Protein AF-A0A9P9M3U8-F1 (afdb_monomer_lite)

Radius of gyration: 20.46 Å; chains: 1; bounding box: 43×46×66 Å

Sequence (153 aa):
MRETIITPALEAVEYESFNYNNSFGSSSIYRGPPTPAAEAAWTKLTRQHGFEYPEDQIHNLNRSKADHIKHVRPEIGTGYVALLKVFHQLHCLNMVRQYTWFLEPAGDYEKPPFNSEDLVGNRMHIDPRIETLHISHRGQEPGSSAATERSSS

Structure (mmCIF, N/CA/C/O backbone):
data_AF-A0A9P9M3U8-F1
#
_entry.id   AF-A0A9P9M3U8-F1
#
loop_
_atom_site.group_PDB
_atom_site.id
_atom_site.type_symbol
_atom_site.label_atom_id
_atom_site.label_alt_id
_atom_site.label_comp_id
_atom_site.label_asym_id
_atom_site.label_entity_id
_atom_site.label_seq_id
_atom_site.pdbx_PDB_ins_code
_atom_site.Cartn_x
_atom_site.Cartn_y
_atom_site.Cartn_z
_atom_site.occupancy
_atom_site.B_iso_or_equiv
_atom_site.auth_seq_id
_atom_site.auth_comp_id
_atom_site.auth_asym_id
_atom_site.auth_atom_id
_atom_site.pdbx_PDB_model_num
ATOM 1 N N . MET A 1 1 ? 10.344 -3.622 28.210 1.00 33.78 1 MET A N 1
ATOM 2 C CA . MET A 1 1 ? 9.156 -4.496 28.108 1.00 33.78 1 MET A CA 1
ATOM 3 C C . MET A 1 1 ? 8.516 -4.171 26.769 1.00 33.78 1 MET A C 1
ATOM 5 O O . MET A 1 1 ? 8.269 -2.997 26.540 1.00 33.78 1 MET A O 1
ATOM 9 N N . ARG A 1 2 ? 8.382 -5.127 25.838 1.00 39.25 2 ARG A N 1
ATOM 10 C CA . ARG A 1 2 ? 7.685 -4.866 24.566 1.00 39.25 2 ARG A CA 1
ATOM 11 C C . ARG A 1 2 ? 6.196 -4.755 24.877 1.00 39.25 2 ARG A C 1
ATOM 13 O O . ARG A 1 2 ? 5.594 -5.754 25.262 1.00 39.25 2 ARG A O 1
ATOM 20 N N . GLU A 1 3 ? 5.625 -3.564 24.749 1.00 43.88 3 GLU A N 1
ATOM 21 C CA . GLU A 1 3 ? 4.174 -3.410 24.772 1.00 43.88 3 GLU A CA 1
ATOM 22 C C . GLU A 1 3 ? 3.622 -4.065 23.508 1.00 43.88 3 GLU A C 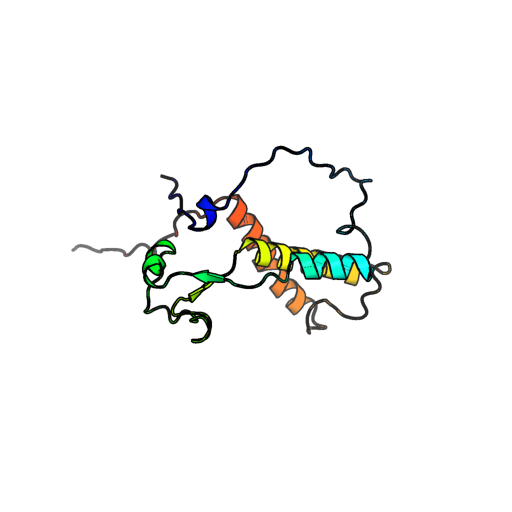1
ATOM 24 O O . GLU A 1 3 ? 3.839 -3.604 22.388 1.00 43.88 3 GLU A O 1
ATOM 29 N N . THR A 1 4 ? 2.973 -5.214 23.679 1.00 51.94 4 THR A N 1
ATOM 30 C CA . THR A 1 4 ? 2.246 -5.849 22.585 1.00 51.94 4 THR A CA 1
ATOM 31 C C . THR A 1 4 ? 0.895 -5.162 22.523 1.00 51.94 4 THR A C 1
ATOM 33 O O . THR A 1 4 ? 0.036 -5.416 23.362 1.00 51.94 4 THR A O 1
ATOM 36 N N . ILE A 1 5 ? 0.720 -4.259 21.560 1.00 57.94 5 ILE A N 1
ATOM 37 C CA . ILE A 1 5 ? -0.604 -3.724 21.244 1.00 57.94 5 ILE A CA 1
ATOM 38 C C . ILE A 1 5 ? -1.422 -4.905 20.721 1.00 57.94 5 ILE A C 1
ATOM 40 O O . ILE A 1 5 ? -1.171 -5.405 19.622 1.00 57.94 5 ILE A O 1
ATOM 44 N N . ILE A 1 6 ? -2.358 -5.392 21.536 1.00 66.25 6 ILE A N 1
ATOM 45 C CA . ILE A 1 6 ? -3.300 -6.428 21.121 1.00 66.25 6 ILE A CA 1
ATOM 46 C C . ILE A 1 6 ? -4.193 -5.803 20.055 1.00 66.25 6 ILE A C 1
ATOM 48 O O . ILE A 1 6 ? -5.000 -4.919 20.335 1.00 66.25 6 ILE A O 1
ATOM 52 N N . THR A 1 7 ? -4.005 -6.235 18.811 1.00 75.56 7 THR A N 1
ATOM 53 C CA . THR A 1 7 ? -4.890 -5.843 17.721 1.00 75.56 7 THR A CA 1
ATOM 54 C C . THR A 1 7 ? -6.169 -6.676 17.798 1.00 75.56 7 THR A C 1
ATOM 56 O O . THR A 1 7 ? -6.079 -7.903 17.849 1.00 75.56 7 THR A O 1
ATOM 59 N N . PRO A 1 8 ? -7.357 -6.054 17.749 1.00 76.19 8 PRO A N 1
ATOM 60 C CA . PRO A 1 8 ? -8.630 -6.770 17.656 1.00 76.19 8 PRO A CA 1
ATOM 61 C C . PRO A 1 8 ? -8.688 -7.726 16.460 1.00 76.19 8 PRO A C 1
ATOM 63 O O . PRO A 1 8 ? -9.342 -8.754 16.518 1.00 76.19 8 PRO A O 1
ATOM 66 N N . ALA A 1 9 ? -7.933 -7.443 15.392 1.00 82.69 9 ALA A N 1
ATOM 67 C CA . ALA A 1 9 ? -7.858 -8.316 14.224 1.00 82.69 9 ALA A CA 1
ATOM 68 C C . ALA A 1 9 ? -7.111 -9.641 14.477 1.00 82.69 9 ALA A C 1
ATOM 70 O O . ALA A 1 9 ? -7.094 -10.488 13.590 1.00 82.69 9 ALA A O 1
ATOM 71 N N . LEU A 1 10 ? -6.469 -9.825 15.641 1.00 85.31 10 LEU A N 1
ATOM 72 C CA . LEU A 1 10 ? -5.656 -11.009 15.935 1.00 85.31 10 LEU A CA 1
ATOM 73 C C . LEU A 1 10 ? -6.486 -12.300 15.941 1.00 85.31 10 LEU A C 1
ATOM 75 O O . LEU A 1 10 ? -5.975 -13.340 15.543 1.00 85.31 10 LEU A O 1
ATOM 79 N N . GLU A 1 11 ? -7.758 -12.231 16.339 1.00 85.25 11 GLU A N 1
ATOM 80 C CA . GLU A 1 11 ? -8.668 -13.387 16.348 1.00 85.25 11 GLU A CA 1
ATOM 81 C C . GLU A 1 11 ? -8.979 -13.931 14.945 1.00 85.25 11 GLU A C 1
ATOM 83 O O . GLU A 1 11 ? -9.329 -15.098 14.803 1.00 85.25 11 GLU A O 1
ATOM 88 N N . ALA A 1 12 ? -8.815 -13.100 13.912 1.00 86.38 12 ALA A N 1
ATOM 89 C CA . ALA A 1 12 ? -9.042 -13.457 12.515 1.00 86.38 12 ALA A CA 1
ATOM 90 C C . ALA A 1 12 ? -7.748 -13.861 11.780 1.00 86.38 12 ALA A C 1
ATOM 92 O O . ALA A 1 12 ? -7.763 -14.034 10.561 1.00 86.38 12 ALA A O 1
ATOM 93 N N . VAL A 1 13 ? -6.612 -13.955 12.483 1.00 88.31 13 VAL A N 1
ATOM 94 C CA . VAL A 1 13 ? -5.325 -14.319 11.876 1.00 88.31 13 VAL A CA 1
ATOM 95 C C . VAL A 1 13 ? -5.188 -15.834 11.798 1.00 88.31 13 VAL A C 1
ATOM 97 O O . VAL A 1 13 ? -5.142 -16.524 12.813 1.00 88.31 13 VAL A O 1
ATOM 100 N N . GLU A 1 14 ? -5.009 -16.330 10.579 1.00 91.75 14 GLU A N 1
ATOM 101 C CA . GLU A 1 14 ? -4.597 -17.703 10.305 1.00 91.75 14 GLU A CA 1
ATOM 102 C C . GLU A 1 14 ? -3.142 -17.719 9.824 1.00 91.75 14 GLU A C 1
ATOM 104 O O . GLU A 1 14 ? -2.714 -16.873 9.033 1.00 91.75 14 GLU A O 1
ATOM 109 N N . TYR A 1 15 ? -2.358 -18.672 10.329 1.00 90.94 15 TYR A N 1
ATOM 110 C CA . TYR A 1 15 ? -0.946 -18.809 9.982 1.00 90.94 15 TYR A CA 1
ATOM 111 C C . TYR A 1 15 ? -0.762 -19.916 8.950 1.00 90.94 15 TYR A C 1
ATOM 113 O O . TYR A 1 15 ? -1.029 -21.083 9.227 1.00 90.94 15 TYR A O 1
ATOM 121 N N . GLU A 1 16 ? -0.216 -19.558 7.792 1.00 90.50 16 GLU A N 1
ATOM 122 C CA . GLU A 1 16 ? 0.165 -20.515 6.758 1.00 90.50 16 GLU A CA 1
ATOM 123 C C . GLU A 1 16 ? 1.686 -20.571 6.590 1.00 90.50 16 GLU A C 1
ATOM 125 O O . GLU A 1 16 ? 2.382 -19.553 6.609 1.00 90.50 16 GLU A O 1
ATOM 130 N N . SER A 1 17 ? 2.212 -21.782 6.396 1.00 90.50 17 SER A N 1
ATOM 131 C CA . SER A 1 17 ? 3.613 -21.994 6.026 1.00 90.50 17 SER A CA 1
ATOM 132 C C . SER A 1 17 ? 3.723 -22.112 4.512 1.00 90.50 17 SER A C 1
ATOM 134 O O . SER A 1 17 ? 3.117 -22.998 3.914 1.00 90.50 17 SER A O 1
ATOM 136 N N . PHE A 1 18 ? 4.526 -21.256 3.887 1.00 86.62 18 PHE A N 1
ATOM 137 C CA . PHE A 1 18 ? 4.767 -21.308 2.449 1.00 86.62 18 PHE A CA 1
ATOM 138 C C . PHE A 1 18 ? 6.216 -20.948 2.116 1.00 86.62 18 PHE A C 1
ATOM 140 O O . PHE A 1 18 ? 6.910 -20.275 2.879 1.00 86.62 18 PHE A O 1
ATOM 147 N N . ASN A 1 19 ? 6.672 -21.391 0.945 1.00 84.88 19 ASN A N 1
ATOM 148 C CA . ASN A 1 19 ? 7.986 -21.033 0.426 1.00 84.88 19 ASN A CA 1
ATOM 149 C C . ASN A 1 19 ? 7.891 -19.759 -0.415 1.00 84.88 19 ASN A C 1
ATOM 151 O O . ASN A 1 19 ? 7.108 -19.678 -1.364 1.00 84.88 19 ASN A O 1
ATOM 155 N N . TYR A 1 20 ? 8.734 -18.776 -0.112 1.00 79.56 20 TYR A N 1
ATOM 156 C CA . TYR A 1 20 ? 8.812 -17.539 -0.882 1.00 79.56 20 TYR A CA 1
ATOM 157 C C . TYR A 1 20 ? 9.454 -17.790 -2.251 1.00 79.56 20 TYR A C 1
ATOM 159 O O . TYR A 1 20 ? 10.677 -17.849 -2.379 1.00 79.56 20 TYR A O 1
ATOM 167 N N . ASN A 1 21 ? 8.645 -17.885 -3.308 1.00 79.44 21 ASN A N 1
ATOM 168 C CA . ASN A 1 21 ? 9.155 -17.938 -4.680 1.00 79.44 21 ASN A CA 1
ATOM 169 C C . ASN A 1 21 ? 9.441 -16.527 -5.228 1.00 79.44 21 ASN A C 1
ATOM 171 O O . ASN A 1 21 ? 8.728 -16.001 -6.085 1.00 79.44 21 ASN A O 1
ATOM 175 N N . ASN A 1 22 ? 10.499 -15.901 -4.712 1.00 82.81 22 ASN A N 1
ATOM 176 C CA . ASN A 1 22 ? 10.877 -14.522 -5.032 1.00 82.81 22 ASN A CA 1
ATOM 177 C C . ASN A 1 22 ? 12.214 -14.425 -5.791 1.00 82.81 22 ASN A C 1
ATOM 179 O O . ASN A 1 22 ? 12.873 -13.389 -5.729 1.00 82.81 22 ASN A O 1
ATOM 183 N N . SER A 1 23 ? 12.629 -15.488 -6.491 1.00 85.81 23 SER A N 1
ATOM 184 C CA . SER A 1 23 ? 13.867 -15.487 -7.287 1.00 85.81 23 SER A CA 1
ATOM 185 C C . SER A 1 23 ? 13.877 -14.356 -8.328 1.00 85.81 23 SER A C 1
ATOM 187 O O . SER A 1 23 ? 12.821 -13.869 -8.742 1.00 85.81 23 SER A O 1
ATOM 189 N N . PHE A 1 24 ? 15.067 -13.923 -8.763 1.00 80.94 24 PHE A N 1
ATOM 190 C CA . PHE A 1 24 ? 15.209 -12.824 -9.731 1.00 80.94 24 PHE A CA 1
ATOM 191 C C . PHE A 1 24 ? 14.406 -13.055 -11.021 1.00 80.94 24 PHE A C 1
ATOM 193 O O . PHE A 1 24 ? 13.827 -12.116 -11.552 1.00 80.94 24 PHE A O 1
ATOM 200 N N . GLY A 1 25 ? 14.330 -14.305 -11.489 1.00 80.94 25 GLY A N 1
ATOM 201 C CA . GLY A 1 25 ? 13.591 -14.681 -12.695 1.00 80.94 25 GLY A CA 1
ATOM 202 C C . GLY A 1 25 ? 12.128 -15.072 -12.472 1.00 80.94 25 GLY A C 1
ATOM 203 O O . GLY A 1 25 ? 11.459 -15.415 -13.444 1.00 80.94 25 GLY A O 1
ATOM 204 N N . SER A 1 26 ? 11.607 -15.075 -11.236 1.00 84.88 26 SER A N 1
ATOM 205 C CA . SER A 1 26 ? 10.220 -15.504 -11.020 1.00 84.88 26 SER A CA 1
ATOM 206 C C . SER A 1 26 ? 9.217 -14.487 -11.574 1.00 84.88 26 SER A C 1
ATOM 208 O O . SER A 1 26 ? 9.298 -13.280 -11.328 1.00 84.88 26 SER A O 1
ATOM 210 N N . SER A 1 27 ? 8.239 -14.980 -12.330 1.00 84.81 27 SER A N 1
ATOM 211 C CA . SER A 1 27 ? 7.124 -14.178 -12.828 1.00 84.81 27 SER A CA 1
ATOM 212 C C . SER A 1 27 ? 6.022 -14.067 -11.778 1.00 84.81 27 SER A C 1
ATOM 214 O O . SER A 1 27 ? 5.741 -15.016 -11.048 1.00 84.81 27 SER A O 1
ATOM 216 N N . SER A 1 28 ? 5.347 -12.924 -11.739 1.00 91.19 28 SER A N 1
ATOM 217 C CA . SER A 1 28 ? 4.145 -12.707 -10.936 1.00 91.19 28 SER A CA 1
ATOM 218 C C . SER A 1 28 ? 3.293 -11.642 -11.609 1.00 91.19 28 SER A C 1
ATOM 220 O O . SER A 1 28 ? 3.842 -10.728 -12.218 1.00 91.19 28 SER A O 1
ATOM 222 N N . ILE A 1 29 ? 1.970 -11.711 -11.439 1.00 94.19 29 ILE A N 1
ATOM 223 C CA . ILE A 1 29 ? 1.057 -10.651 -11.892 1.00 94.19 29 ILE A CA 1
ATOM 224 C C . ILE A 1 29 ? 1.368 -9.292 -11.240 1.00 94.19 29 ILE A C 1
ATOM 226 O O . ILE A 1 29 ? 0.991 -8.249 -11.758 1.00 94.19 29 ILE A O 1
ATOM 230 N N . TYR A 1 30 ? 2.088 -9.299 -10.113 1.00 92.94 30 TYR A N 1
ATOM 231 C CA . TYR A 1 30 ? 2.485 -8.097 -9.384 1.00 92.94 30 TYR A CA 1
ATOM 232 C C . TYR A 1 30 ? 3.875 -7.559 -9.776 1.00 92.94 30 TYR A C 1
ATOM 234 O O . TYR A 1 30 ? 4.324 -6.573 -9.188 1.00 92.94 30 TYR A O 1
ATOM 242 N N . ARG A 1 31 ? 4.567 -8.195 -10.735 1.00 89.94 31 ARG A N 1
ATOM 243 C CA . ARG A 1 31 ? 5.929 -7.854 -11.183 1.00 89.94 31 ARG A CA 1
ATOM 244 C C . ARG A 1 31 ? 5.951 -7.393 -12.641 1.00 89.94 31 ARG A C 1
ATOM 246 O O . ARG A 1 31 ? 5.074 -7.743 -13.421 1.00 89.94 31 ARG A O 1
ATOM 253 N N . GLY A 1 32 ? 7.034 -6.708 -13.004 1.00 88.00 32 GLY A N 1
ATOM 254 C CA . GLY A 1 32 ? 7.298 -6.281 -14.376 1.00 88.00 32 GLY A CA 1
ATOM 255 C C . GLY A 1 32 ? 6.624 -4.957 -14.742 1.00 88.00 32 GLY A C 1
ATOM 256 O O . GLY A 1 32 ? 6.062 -4.305 -13.852 1.00 88.00 32 GLY A O 1
ATOM 257 N N . PRO A 1 33 ? 6.731 -4.557 -16.025 1.00 89.19 33 PRO A N 1
ATOM 258 C CA . PRO A 1 33 ? 6.120 -3.342 -16.550 1.00 89.19 33 PRO A CA 1
ATOM 259 C C . PRO A 1 33 ? 4.612 -3.320 -16.295 1.00 89.19 33 PRO A C 1
ATOM 261 O O . PRO A 1 33 ? 3.988 -4.384 -16.168 1.00 89.19 33 PRO A O 1
ATOM 264 N N . PRO A 1 34 ? 4.001 -2.132 -16.222 1.00 90.25 34 PRO A N 1
ATOM 265 C CA . PRO A 1 34 ? 2.568 -2.046 -16.042 1.00 90.25 34 PRO A CA 1
ATOM 266 C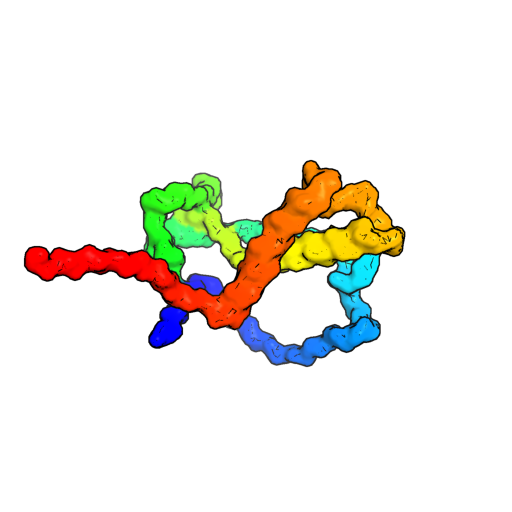 C . PRO A 1 34 ? 1.839 -2.667 -17.228 1.00 90.25 34 PRO A C 1
ATOM 268 O O . PRO A 1 34 ? 2.176 -2.484 -18.393 1.00 90.25 34 PRO A O 1
ATOM 271 N N . THR A 1 35 ? 0.798 -3.419 -16.905 1.00 91.31 35 THR A N 1
ATOM 272 C CA . THR A 1 35 ? -0.162 -3.954 -17.867 1.00 91.31 35 THR A CA 1
ATOM 273 C C . THR A 1 35 ? -1.555 -3.755 -17.283 1.00 91.31 35 THR A C 1
ATOM 275 O O . THR A 1 35 ? -1.687 -3.714 -16.054 1.00 91.31 35 THR A O 1
ATOM 278 N N . PRO A 1 36 ? -2.622 -3.699 -18.099 1.00 93.25 36 PRO A N 1
ATOM 279 C CA . PRO A 1 36 ? -3.983 -3.588 -17.575 1.00 93.25 36 PRO A CA 1
ATOM 280 C C . PRO A 1 36 ? -4.310 -4.663 -16.527 1.00 93.25 36 PRO A C 1
ATOM 282 O O . PRO A 1 36 ? -4.961 -4.384 -15.522 1.00 93.25 36 PRO A O 1
ATOM 285 N N . ALA A 1 37 ? -3.800 -5.884 -16.722 1.00 95.31 37 ALA A N 1
ATOM 286 C CA . ALA A 1 37 ? -3.982 -6.987 -15.785 1.00 95.31 37 ALA A CA 1
ATOM 287 C C . ALA A 1 37 ? -3.215 -6.776 -14.465 1.00 95.31 37 ALA A C 1
ATOM 289 O O . ALA A 1 37 ? -3.780 -6.998 -13.393 1.00 95.31 37 ALA A O 1
ATOM 290 N N . ALA A 1 38 ? -1.960 -6.317 -14.525 1.00 93.88 38 ALA A N 1
ATOM 291 C CA . ALA A 1 38 ? -1.168 -6.016 -13.333 1.00 93.88 38 ALA A CA 1
ATOM 292 C C . ALA A 1 38 ? -1.779 -4.859 -12.525 1.00 93.88 38 ALA A C 1
ATOM 294 O O . ALA A 1 38 ? -1.946 -4.975 -11.310 1.00 93.88 38 ALA A O 1
ATOM 295 N N . GLU A 1 39 ? -2.195 -3.775 -13.186 1.00 93.31 39 GLU A N 1
ATOM 296 C CA . GLU A 1 39 ? -2.823 -2.629 -12.518 1.00 93.31 39 GLU A CA 1
ATOM 297 C C . GLU A 1 39 ? -4.170 -3.002 -11.886 1.00 93.31 39 GLU A C 1
ATOM 299 O O . GLU A 1 39 ? -4.475 -2.569 -10.770 1.00 93.31 39 GLU A O 1
ATOM 304 N N . ALA A 1 40 ? -4.956 -3.862 -12.542 1.00 94.94 40 ALA A N 1
ATOM 305 C CA . ALA A 1 40 ? -6.188 -4.396 -11.971 1.00 94.94 40 ALA A CA 1
ATOM 306 C C . ALA A 1 40 ? -5.912 -5.268 -10.734 1.00 94.94 40 ALA A C 1
ATOM 308 O O . ALA A 1 40 ? -6.591 -5.116 -9.714 1.00 94.94 40 ALA A O 1
ATOM 309 N N . ALA A 1 41 ? -4.897 -6.138 -10.787 1.00 96.12 41 ALA A N 1
ATOM 310 C CA . ALA A 1 41 ? -4.505 -6.978 -9.657 1.00 96.12 41 ALA A CA 1
ATOM 311 C C . ALA A 1 41 ? -4.051 -6.135 -8.456 1.00 96.12 41 ALA A C 1
ATOM 313 O O . ALA A 1 41 ? -4.525 -6.338 -7.337 1.00 96.12 41 ALA A O 1
ATOM 314 N N . TRP A 1 42 ? -3.196 -5.137 -8.683 1.00 95.12 42 TRP A N 1
ATOM 315 C CA . TRP A 1 42 ? -2.763 -4.205 -7.644 1.00 95.12 42 TRP A CA 1
ATOM 316 C C . TRP A 1 42 ? -3.908 -3.351 -7.092 1.00 95.12 42 TRP A C 1
ATOM 318 O O . TRP A 1 42 ? -3.995 -3.139 -5.880 1.00 95.12 42 TRP A O 1
ATOM 328 N N . THR A 1 43 ? -4.824 -2.892 -7.946 1.00 92.94 43 THR A N 1
ATOM 329 C CA . THR A 1 43 ? -6.014 -2.145 -7.517 1.00 92.94 43 THR A CA 1
ATOM 330 C C . THR A 1 43 ? -6.889 -3.000 -6.609 1.00 92.94 43 THR A C 1
ATOM 332 O O . THR A 1 43 ? -7.262 -2.554 -5.527 1.00 92.94 43 THR A O 1
ATOM 335 N N . LYS A 1 44 ? -7.163 -4.248 -7.007 1.00 94.12 44 LYS A N 1
ATOM 336 C CA . LYS A 1 44 ? -7.929 -5.203 -6.201 1.00 94.12 44 LYS A CA 1
ATOM 337 C C . LYS A 1 44 ? -7.253 -5.497 -4.864 1.00 94.12 44 LYS A C 1
ATOM 339 O O . LYS A 1 44 ? -7.942 -5.606 -3.859 1.00 94.12 44 LYS A O 1
ATOM 344 N N . LEU A 1 45 ? -5.926 -5.619 -4.841 1.00 93.06 45 LEU A N 1
ATOM 345 C CA . LEU A 1 45 ? -5.170 -5.898 -3.620 1.00 93.06 45 LEU A CA 1
ATOM 346 C C . LEU A 1 45 ? -5.225 -4.723 -2.631 1.00 93.06 45 LEU A C 1
ATOM 348 O O . LEU A 1 45 ? -5.381 -4.928 -1.429 1.00 93.06 45 LEU A O 1
ATOM 352 N N . THR A 1 46 ? -5.112 -3.494 -3.134 1.00 90.62 46 THR A N 1
ATOM 353 C CA . THR A 1 46 ? -4.926 -2.289 -2.310 1.00 90.62 46 THR A CA 1
ATOM 354 C C . THR A 1 46 ? -6.225 -1.579 -1.937 1.00 90.62 46 THR A C 1
ATOM 356 O O . THR A 1 46 ? -6.292 -0.947 -0.883 1.00 90.62 46 THR A O 1
ATOM 359 N N . ARG A 1 47 ? -7.276 -1.684 -2.759 1.00 85.94 47 ARG A N 1
ATOM 360 C CA . ARG A 1 47 ? -8.584 -1.065 -2.501 1.00 85.94 47 ARG A CA 1
ATOM 361 C C . ARG A 1 47 ? -9.487 -1.992 -1.699 1.00 85.94 47 ARG A C 1
ATOM 363 O O . ARG A 1 47 ? -10.486 -2.488 -2.208 1.00 85.94 47 ARG A O 1
ATOM 370 N N . GLN A 1 48 ? -9.134 -2.197 -0.436 1.00 86.31 48 GLN A N 1
ATOM 371 C CA . GLN A 1 48 ? -10.015 -2.884 0.502 1.00 86.31 48 GLN A CA 1
ATOM 372 C C . GLN A 1 48 ? -10.975 -1.910 1.175 1.00 86.31 48 GLN A C 1
ATOM 374 O O . GLN A 1 48 ? -10.640 -0.749 1.427 1.00 86.31 48 GLN A O 1
ATOM 379 N N . HIS A 1 49 ? -12.178 -2.393 1.464 1.00 83.69 49 HIS A N 1
ATOM 380 C CA . HIS A 1 49 ? -13.175 -1.624 2.193 1.00 83.69 49 HIS A CA 1
ATOM 381 C C . HIS A 1 49 ? -12.804 -1.528 3.675 1.00 83.69 49 HIS A C 1
ATOM 383 O O . HIS A 1 49 ? -12.232 -2.453 4.252 1.00 83.69 49 HIS A O 1
ATOM 389 N N . GLY A 1 50 ? -13.133 -0.389 4.287 1.0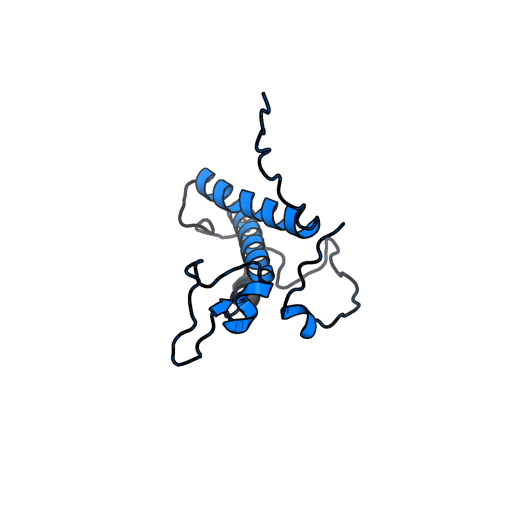0 87.25 50 GLY A N 1
ATOM 390 C CA . GLY A 1 50 ? -13.126 -0.285 5.741 1.00 87.25 50 GLY A CA 1
ATOM 391 C C . GLY A 1 50 ? -14.235 -1.140 6.351 1.00 87.25 50 GLY A C 1
ATOM 392 O O . GLY A 1 50 ? -15.206 -1.483 5.674 1.00 87.25 50 GLY A O 1
ATOM 393 N N . PHE A 1 51 ? -14.091 -1.453 7.629 1.00 89.50 51 PHE A N 1
ATOM 394 C CA . PHE A 1 51 ? -15.064 -2.209 8.411 1.00 89.50 51 PHE A CA 1
ATOM 395 C C . PHE A 1 51 ? -15.541 -1.378 9.603 1.00 89.50 51 PHE A C 1
ATOM 397 O O . PHE A 1 51 ? -14.914 -0.376 9.964 1.00 89.50 51 PHE A O 1
ATOM 404 N N . GLU A 1 52 ? -16.673 -1.770 10.184 1.00 92.69 52 GLU A N 1
ATOM 405 C CA . GLU A 1 52 ? -17.149 -1.183 11.433 1.00 92.69 52 GLU A CA 1
ATOM 406 C C . GLU A 1 52 ? -16.328 -1.725 12.600 1.00 92.69 52 GLU A C 1
ATOM 408 O O . GLU A 1 52 ? -16.207 -2.935 12.781 1.00 92.69 52 GLU A O 1
ATOM 413 N N . TYR A 1 53 ? -15.776 -0.818 13.396 1.00 90.75 53 TYR A N 1
ATOM 414 C CA . TYR A 1 53 ? -15.123 -1.138 14.650 1.00 90.75 53 TYR A CA 1
ATOM 415 C C . TYR A 1 53 ? -16.015 -0.726 15.831 1.00 90.75 53 TYR A C 1
ATOM 417 O O . TYR A 1 53 ? -16.462 0.429 15.849 1.00 90.75 53 TYR A O 1
ATOM 425 N N . PRO A 1 54 ? -16.282 -1.615 16.808 1.00 90.81 54 PRO A N 1
ATOM 426 C CA . PRO A 1 54 ? -17.243 -1.346 17.875 1.00 90.81 54 PRO A CA 1
ATOM 427 C C . PRO A 1 54 ? -16.893 -0.109 18.708 1.00 90.81 54 PRO A C 1
ATOM 429 O O . PRO A 1 54 ? -15.734 0.131 19.058 1.00 90.81 54 PRO A O 1
ATOM 432 N N . GLU A 1 55 ? -17.910 0.687 19.040 1.00 90.69 55 GLU A N 1
ATOM 433 C CA . GLU A 1 55 ? -17.733 1.945 19.774 1.00 90.69 55 GLU A CA 1
ATOM 434 C C . GLU A 1 55 ? -17.191 1.720 21.195 1.00 90.69 55 GLU A C 1
ATOM 436 O O . GLU A 1 55 ? -16.345 2.475 21.680 1.00 90.69 55 GLU A O 1
ATOM 441 N N . ASP A 1 56 ? -17.651 0.662 21.859 1.00 89.31 56 ASP A N 1
ATOM 442 C CA . ASP A 1 56 ? -17.249 0.269 23.210 1.00 89.31 56 A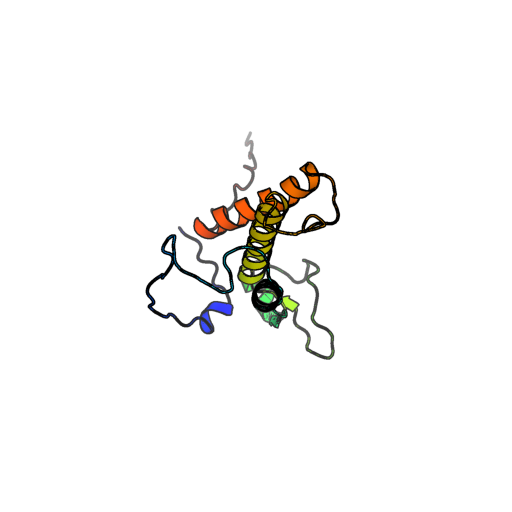SP A CA 1
ATOM 443 C C . ASP A 1 56 ? -15.801 -0.237 23.274 1.00 89.31 56 ASP A C 1
ATOM 445 O O . ASP A 1 56 ? -15.164 -0.151 24.324 1.00 89.31 56 ASP A O 1
ATOM 449 N N . GLN A 1 57 ? -15.236 -0.669 22.145 1.00 87.69 57 GLN A N 1
ATOM 450 C CA . GLN A 1 57 ? -13.879 -1.210 22.050 1.00 87.69 57 GLN A CA 1
ATOM 451 C C . GLN A 1 57 ? -12.824 -0.186 21.603 1.00 87.69 57 GLN A C 1
ATOM 453 O O . GLN A 1 57 ? -11.661 -0.551 21.403 1.00 87.69 57 GLN A O 1
ATOM 458 N N . ILE A 1 58 ? -13.174 1.099 21.451 1.00 86.38 58 ILE A N 1
ATOM 459 C CA . ILE A 1 58 ? -12.245 2.135 20.951 1.00 86.38 58 ILE A CA 1
ATOM 460 C C . ILE A 1 58 ? -10.983 2.300 21.810 1.00 86.38 58 ILE A C 1
ATOM 462 O O . ILE A 1 58 ? -9.896 2.566 21.293 1.00 86.38 58 ILE A O 1
ATOM 466 N N . HIS A 1 59 ? -11.108 2.043 23.110 1.00 84.44 59 HIS A N 1
ATOM 467 C CA . HIS A 1 59 ? -10.011 2.101 24.070 1.00 84.44 59 HIS A CA 1
ATOM 468 C C . HIS A 1 59 ? -8.884 1.101 23.755 1.00 84.44 59 HIS A C 1
ATOM 470 O O . HIS A 1 59 ? -7.722 1.405 24.019 1.00 84.44 59 HIS A O 1
ATOM 476 N N . ASN A 1 60 ? -9.186 -0.033 23.107 1.00 83.19 60 ASN A N 1
ATOM 477 C CA . ASN A 1 60 ? -8.181 -1.023 22.690 1.00 83.19 60 ASN A CA 1
ATOM 478 C C . ASN A 1 60 ? -7.204 -0.472 21.641 1.00 83.19 60 ASN A C 1
ATOM 480 O O . ASN A 1 60 ? -6.105 -0.993 21.478 1.00 83.19 60 ASN A O 1
ATOM 484 N N . LEU A 1 61 ? -7.579 0.601 20.939 1.00 81.44 61 LEU A N 1
ATOM 485 C CA . LEU A 1 61 ? -6.721 1.281 19.968 1.00 81.44 61 LEU A CA 1
ATOM 486 C C . LEU A 1 61 ? -5.919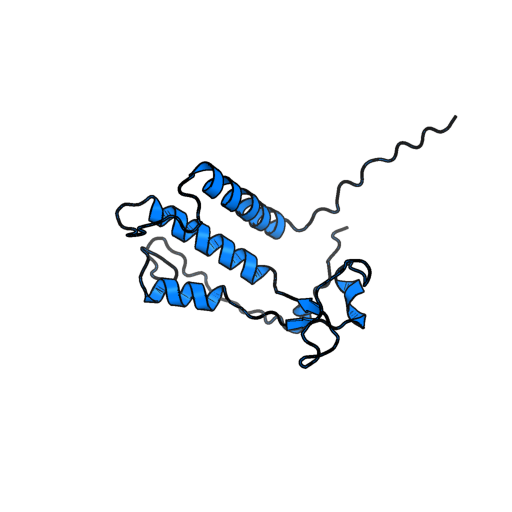 2.433 20.594 1.00 81.44 61 LEU A C 1
ATOM 488 O O . LEU A 1 61 ? -5.306 3.214 19.864 1.00 81.44 61 LEU A O 1
ATOM 492 N N . ASN A 1 62 ? -5.936 2.567 21.928 1.00 84.06 62 ASN A N 1
ATOM 493 C CA . ASN A 1 62 ? -5.438 3.739 22.649 1.00 84.06 62 ASN A CA 1
ATOM 494 C C . ASN A 1 62 ? -6.027 5.037 22.062 1.00 84.06 62 ASN A C 1
ATOM 496 O O . ASN A 1 62 ? -5.317 5.972 21.672 1.00 84.06 62 ASN A O 1
ATOM 500 N N . ARG A 1 63 ? -7.350 5.017 21.880 1.00 84.12 63 ARG A N 1
ATOM 501 C CA . ARG A 1 63 ? -8.164 6.102 21.334 1.00 84.12 63 ARG A CA 1
ATOM 502 C C . ARG A 1 63 ? -9.400 6.304 22.196 1.00 84.12 63 ARG A C 1
ATOM 504 O O . ARG A 1 63 ? -9.823 5.409 22.927 1.00 84.12 63 ARG A O 1
ATOM 511 N N . SER A 1 64 ? -9.987 7.487 22.098 1.00 84.25 64 SER A N 1
ATOM 512 C CA . SER A 1 64 ? -11.175 7.882 22.844 1.00 84.25 64 SER A CA 1
ATOM 513 C C . SER A 1 64 ? -12.225 8.516 21.935 1.00 84.25 64 SER A C 1
ATOM 515 O O . SER A 1 64 ? -11.934 8.946 20.819 1.00 84.25 64 SER A O 1
ATOM 517 N N . LYS A 1 65 ? -13.458 8.649 22.439 1.00 78.62 65 LYS A N 1
ATOM 518 C CA . LYS A 1 65 ? -14.539 9.353 21.727 1.00 78.62 65 LYS A CA 1
ATOM 519 C C . LYS A 1 65 ? -14.210 10.828 21.448 1.00 78.62 65 LYS A C 1
ATOM 521 O O . LYS A 1 65 ? -14.793 11.420 20.545 1.00 78.62 65 LYS A O 1
ATOM 526 N N . ALA A 1 66 ? -13.278 11.416 22.204 1.00 83.06 66 ALA A N 1
ATOM 527 C CA . ALA A 1 66 ? -12.832 12.792 22.010 1.00 83.06 66 ALA A CA 1
ATOM 528 C C . ALA A 1 66 ? -11.926 12.964 20.777 1.00 83.06 66 ALA A C 1
ATOM 530 O O . ALA A 1 66 ? -11.741 14.085 20.318 1.00 83.06 66 ALA A O 1
ATOM 531 N N . ASP A 1 67 ? -11.419 11.875 20.188 1.00 82.81 67 ASP A N 1
ATOM 532 C CA . ASP A 1 67 ? -10.487 11.927 19.053 1.00 82.81 67 ASP A CA 1
ATOM 533 C C . ASP A 1 67 ? -11.187 12.206 17.703 1.00 82.81 67 ASP A C 1
ATOM 535 O O . ASP A 1 67 ? -10.573 12.075 16.644 1.00 82.81 67 ASP A O 1
ATOM 539 N N . HIS A 1 68 ? -12.479 12.568 17.723 1.00 84.94 68 HIS A N 1
ATOM 540 C CA . HIS A 1 68 ? -13.305 12.917 16.555 1.00 84.94 68 HIS A CA 1
ATOM 541 C C . HIS A 1 68 ? -13.219 11.907 15.396 1.00 84.94 68 HIS A C 1
ATOM 543 O O . HIS A 1 68 ? -13.206 12.266 14.215 1.00 84.94 68 HIS A O 1
ATOM 549 N N . ILE A 1 69 ? -13.162 10.620 15.740 1.00 89.31 69 ILE A N 1
ATOM 550 C CA . ILE A 1 69 ? -13.041 9.530 14.774 1.00 89.31 69 ILE A CA 1
ATOM 551 C C . ILE A 1 69 ? -14.338 9.413 13.976 1.00 89.31 69 ILE A C 1
ATOM 553 O O . ILE A 1 69 ? -15.445 9.524 14.503 1.00 89.31 69 ILE A O 1
ATOM 557 N N . LYS A 1 70 ? -14.197 9.174 12.673 1.00 91.75 70 LYS A N 1
ATOM 558 C CA . LYS A 1 70 ? -15.328 9.039 11.763 1.00 91.75 70 LYS A CA 1
ATOM 559 C C . LYS A 1 70 ? -16.157 7.799 12.108 1.00 91.75 70 LYS A C 1
ATOM 561 O O . LYS A 1 70 ? -15.653 6.679 12.029 1.00 91.75 70 LYS A O 1
ATOM 566 N N . HIS A 1 71 ? -17.435 8.006 12.411 1.00 93.00 71 HIS A N 1
ATOM 567 C CA . HIS A 1 71 ? -18.406 6.924 12.537 1.00 93.00 71 HIS A CA 1
ATOM 568 C C . HIS A 1 71 ? -18.754 6.323 11.172 1.00 93.00 71 HIS A C 1
ATOM 570 O O . HIS A 1 71 ? -18.651 6.985 10.128 1.00 93.00 71 HIS A O 1
ATOM 576 N N . VAL A 1 72 ? -19.168 5.056 11.175 1.00 93.88 72 VAL A N 1
ATOM 577 C CA . VAL A 1 72 ? -19.819 4.460 10.004 1.00 93.88 72 VAL A CA 1
ATOM 578 C C . VAL A 1 72 ? -21.125 5.201 9.699 1.00 93.88 72 VAL A C 1
ATOM 580 O O . VAL A 1 72 ? -21.609 6.008 10.495 1.00 93.88 72 VAL A O 1
ATOM 583 N N . ARG A 1 73 ? -21.692 4.984 8.508 1.00 93.38 73 ARG A N 1
ATOM 584 C CA . ARG A 1 73 ? -23.004 5.569 8.216 1.00 93.38 73 ARG A CA 1
ATOM 585 C C . ARG A 1 73 ? -24.063 4.956 9.147 1.00 93.38 73 ARG A C 1
ATOM 587 O O . ARG A 1 73 ? -23.947 3.761 9.425 1.00 93.38 73 ARG A O 1
ATOM 594 N N . PRO A 1 74 ? -25.102 5.709 9.556 1.00 93.19 74 PRO A N 1
ATOM 595 C CA . PRO A 1 74 ? -26.124 5.214 10.482 1.00 93.19 74 PRO A CA 1
ATOM 596 C C . PRO A 1 74 ? -26.831 3.933 10.021 1.00 93.19 74 PRO A C 1
ATOM 598 O O . PRO A 1 74 ? -27.311 3.169 10.849 1.00 93.19 74 PRO A O 1
ATOM 601 N N . GLU A 1 75 ? -26.886 3.677 8.709 1.00 94.94 75 GLU A N 1
ATOM 602 C CA . GLU A 1 75 ? -27.499 2.461 8.153 1.00 94.94 75 GLU A CA 1
ATOM 603 C C . GLU A 1 75 ? -26.627 1.205 8.322 1.00 94.94 75 GLU A C 1
ATOM 605 O O . GLU A 1 75 ? -27.117 0.096 8.134 1.00 94.94 75 GLU A O 1
ATOM 610 N N . ILE A 1 76 ? -25.334 1.374 8.620 1.00 92.19 76 ILE A N 1
ATOM 611 C CA . ILE A 1 76 ? -24.385 0.279 8.868 1.00 92.19 76 ILE A CA 1
ATOM 612 C C . ILE A 1 76 ? -24.354 -0.047 10.362 1.00 92.19 76 ILE A C 1
ATOM 614 O O . ILE A 1 76 ? -24.445 -1.215 10.720 1.00 92.19 76 ILE A O 1
ATOM 618 N N . GLY A 1 77 ? -24.259 0.980 11.212 1.00 93.44 77 GLY A N 1
ATOM 619 C CA . GLY A 1 77 ? -24.155 0.812 12.657 1.00 93.44 77 GLY A CA 1
ATOM 620 C C . GLY A 1 77 ? -23.795 2.106 13.385 1.00 93.44 77 GLY A C 1
ATOM 621 O O . GLY A 1 77 ? -23.927 3.206 12.840 1.00 93.44 77 GLY A O 1
ATOM 622 N N . THR A 1 78 ? -23.351 1.976 14.633 1.00 93.69 78 THR A N 1
ATOM 623 C CA . THR A 1 78 ? -22.972 3.108 15.500 1.00 93.69 78 THR A CA 1
ATOM 624 C C . THR A 1 78 ? -21.467 3.199 15.737 1.00 93.69 78 THR A C 1
ATOM 626 O O . THR A 1 78 ? -21.000 4.182 16.310 1.00 93.69 78 THR A O 1
ATOM 629 N N . GLY A 1 79 ? -20.694 2.208 15.293 1.00 93.50 79 GLY A N 1
ATOM 630 C CA . GLY A 1 79 ? -19.251 2.144 15.476 1.00 93.50 79 GLY A CA 1
ATOM 631 C C . GLY A 1 79 ? -18.453 3.107 14.595 1.00 93.50 79 GLY A C 1
ATOM 632 O O . GLY A 1 79 ? -18.969 4.030 13.956 1.00 93.50 79 GLY A O 1
ATOM 633 N N . TYR A 1 80 ? -17.146 2.872 14.555 1.00 93.31 80 TYR A N 1
ATOM 634 C CA . TYR A 1 80 ? -16.167 3.687 13.842 1.00 93.31 80 TYR A CA 1
ATOM 635 C C . TYR A 1 80 ? -15.722 3.038 12.535 1.00 93.31 80 TYR A C 1
ATOM 637 O O . TYR A 1 80 ? -15.674 1.817 12.417 1.00 93.31 80 TYR A O 1
ATOM 645 N N . VAL A 1 81 ? -15.340 3.850 11.548 1.00 92.38 81 VAL A N 1
ATOM 646 C CA . VAL A 1 81 ? -14.685 3.342 10.337 1.00 92.38 81 VAL A CA 1
ATOM 647 C C . VAL A 1 81 ? -13.249 2.952 10.680 1.00 92.38 81 VAL A C 1
ATOM 649 O O . VAL A 1 81 ? -12.433 3.818 10.999 1.00 92.38 81 VAL A O 1
ATOM 652 N N . ALA A 1 82 ? -12.918 1.671 10.540 1.00 89.00 82 ALA A N 1
ATOM 653 C CA . ALA A 1 82 ? -11.559 1.163 10.683 1.00 89.00 82 ALA A CA 1
ATOM 654 C C . ALA A 1 82 ? -11.016 0.601 9.364 1.00 89.00 82 ALA A C 1
ATOM 656 O O . ALA A 1 82 ? -11.757 0.119 8.506 1.00 89.00 82 ALA A O 1
ATOM 657 N N . LEU A 1 83 ? -9.691 0.667 9.202 1.00 88.75 83 LEU A N 1
ATOM 658 C CA . LEU A 1 83 ? -8.961 0.054 8.095 1.00 88.75 83 LEU A CA 1
ATOM 659 C C . LEU A 1 83 ? -7.742 -0.690 8.632 1.00 88.75 83 LEU A C 1
ATOM 661 O O . LEU A 1 83 ? -7.030 -0.188 9.504 1.00 88.75 83 LEU A O 1
ATOM 665 N N . LEU A 1 84 ? -7.443 -1.852 8.051 1.00 88.25 84 LEU A N 1
ATOM 666 C CA . LEU A 1 84 ? -6.184 -2.533 8.333 1.00 88.25 84 LEU A CA 1
ATOM 667 C C . LEU A 1 84 ? -5.024 -1.778 7.671 1.00 88.25 84 LEU A C 1
ATOM 669 O O . LEU A 1 84 ? -4.997 -1.574 6.454 1.00 88.25 84 LEU A O 1
ATOM 673 N N . LYS A 1 85 ? -4.024 -1.402 8.478 1.00 85.75 85 LYS A N 1
ATOM 674 C CA . LYS A 1 85 ? -2.844 -0.636 8.035 1.00 85.75 85 LYS A CA 1
ATOM 675 C C . LYS A 1 85 ? -2.053 -1.331 6.916 1.00 85.75 85 LYS A C 1
ATOM 677 O O . LYS A 1 85 ? -1.432 -0.644 6.106 1.00 85.75 85 LYS A O 1
ATOM 682 N N . VAL A 1 86 ? -2.122 -2.662 6.822 1.00 87.44 86 VAL A N 1
ATOM 683 C CA . VAL A 1 86 ? -1.469 -3.445 5.759 1.00 87.44 86 VAL A CA 1
ATOM 684 C C . VAL A 1 86 ? -1.917 -3.019 4.357 1.00 87.44 86 VAL A C 1
ATOM 686 O O . VAL A 1 86 ? -1.096 -2.936 3.448 1.00 87.44 86 VAL A O 1
ATOM 689 N N . PHE A 1 87 ? -3.184 -2.641 4.169 1.00 90.19 87 PHE A N 1
ATOM 690 C CA . PHE A 1 87 ? -3.663 -2.199 2.856 1.00 90.19 87 PHE A CA 1
ATOM 691 C C . PHE A 1 87 ? -3.131 -0.815 2.489 1.00 90.19 87 PHE A C 1
ATOM 693 O O . PHE A 1 87 ? -2.791 -0.576 1.331 1.00 90.19 87 PHE A O 1
ATOM 700 N N . HIS A 1 88 ? -2.957 0.073 3.474 1.00 87.06 88 HIS A N 1
ATOM 701 C CA . HIS A 1 88 ? -2.274 1.347 3.255 1.00 87.06 88 HIS A CA 1
ATOM 702 C C . HIS A 1 88 ? -0.809 1.123 2.861 1.00 87.06 88 HIS A C 1
ATOM 704 O O . HIS A 1 88 ? -0.335 1.730 1.907 1.00 87.06 88 HIS A O 1
ATOM 710 N N . GLN A 1 89 ? -0.115 0.204 3.536 1.00 88.94 89 GLN A N 1
ATOM 711 C CA . GLN A 1 89 ? 1.261 -0.179 3.207 1.00 88.94 89 GLN A CA 1
ATOM 712 C C . GLN A 1 89 ? 1.386 -0.757 1.789 1.00 88.94 89 GLN A C 1
ATOM 714 O O . GLN A 1 89 ? 2.267 -0.344 1.036 1.00 88.94 89 GLN A O 1
ATOM 719 N N . LEU A 1 90 ? 0.486 -1.657 1.387 1.00 92.12 90 LEU A N 1
ATOM 720 C CA . LEU A 1 90 ? 0.462 -2.213 0.030 1.00 92.12 90 LEU A CA 1
ATOM 721 C C . LEU A 1 90 ? 0.141 -1.145 -1.023 1.00 92.12 90 LEU A C 1
ATOM 723 O O . LEU A 1 90 ? 0.744 -1.138 -2.094 1.00 92.12 90 LEU A O 1
ATOM 727 N N . HIS A 1 91 ? -0.761 -0.208 -0.717 1.00 88.81 91 HIS A N 1
ATOM 728 C CA . HIS A 1 91 ? -1.039 0.946 -1.572 1.00 88.81 91 HIS A CA 1
ATOM 729 C C . HIS A 1 91 ? 0.205 1.834 -1.746 1.00 88.81 91 HIS A C 1
ATOM 731 O O . HIS A 1 91 ? 0.528 2.219 -2.867 1.00 88.81 91 HIS A O 1
ATOM 737 N N . CYS A 1 92 ? 0.950 2.101 -0.668 1.00 87.94 92 CYS A N 1
ATOM 738 C CA . CYS A 1 92 ? 2.237 2.795 -0.742 1.00 87.94 92 CYS A CA 1
ATOM 739 C C . CYS A 1 92 ? 3.243 2.068 -1.641 1.00 87.94 92 CYS A C 1
ATOM 741 O O . CYS A 1 92 ? 3.883 2.691 -2.485 1.00 87.94 92 CYS A O 1
ATOM 743 N N . LEU A 1 93 ? 3.381 0.752 -1.454 1.00 90.50 93 LEU A N 1
ATOM 744 C CA . LEU A 1 93 ? 4.309 -0.079 -2.216 1.00 90.50 93 LEU A CA 1
ATOM 745 C C . LEU A 1 93 ? 3.957 -0.095 -3.709 1.00 90.50 93 LEU A C 1
ATOM 747 O O . LEU A 1 93 ? 4.843 0.024 -4.553 1.00 90.50 93 LEU A O 1
ATOM 751 N N . ASN A 1 94 ? 2.663 -0.179 -4.033 1.00 90.81 94 ASN A N 1
ATOM 752 C CA . ASN A 1 94 ? 2.162 -0.050 -5.398 1.00 90.81 94 ASN A CA 1
ATOM 753 C C . ASN A 1 94 ? 2.630 1.259 -6.038 1.00 90.81 94 ASN A C 1
ATOM 755 O O . ASN A 1 94 ? 3.120 1.249 -7.159 1.00 90.81 94 ASN A O 1
ATOM 759 N N . MET A 1 95 ? 2.535 2.377 -5.322 1.00 85.94 95 MET A N 1
ATOM 760 C CA . MET A 1 95 ? 2.955 3.668 -5.866 1.00 85.94 95 MET A CA 1
ATOM 761 C C . MET A 1 95 ? 4.462 3.770 -6.070 1.00 85.94 95 MET A C 1
ATOM 763 O O . MET A 1 95 ? 4.888 4.349 -7.062 1.00 85.94 95 MET A O 1
ATOM 767 N N . VAL A 1 96 ? 5.272 3.179 -5.186 1.00 86.69 96 VAL A N 1
ATOM 768 C CA . VAL A 1 96 ? 6.724 3.090 -5.409 1.00 86.69 96 VAL A CA 1
ATOM 769 C C . VAL A 1 96 ? 7.001 2.329 -6.708 1.00 86.69 96 VAL A C 1
ATOM 771 O O . VAL A 1 96 ? 7.759 2.825 -7.535 1.00 86.69 96 VAL A O 1
ATOM 774 N N . ARG A 1 97 ? 6.327 1.190 -6.942 1.00 90.19 97 ARG A N 1
ATOM 775 C CA . ARG A 1 97 ? 6.431 0.442 -8.211 1.00 90.19 97 ARG A CA 1
ATOM 776 C C . ARG A 1 97 ? 6.046 1.310 -9.414 1.00 90.19 97 ARG A C 1
ATOM 778 O O . ARG A 1 97 ? 6.767 1.336 -10.406 1.00 90.19 97 ARG A O 1
ATOM 785 N N . GLN A 1 98 ? 4.906 1.997 -9.347 1.00 88.00 98 GLN A N 1
ATOM 786 C CA . GLN A 1 98 ? 4.440 2.862 -10.435 1.00 88.00 98 GLN A CA 1
ATOM 787 C C . GLN A 1 98 ? 5.458 3.971 -10.722 1.00 88.00 98 GLN A C 1
ATOM 789 O O . GLN A 1 98 ? 5.800 4.209 -11.874 1.00 88.00 98 GLN A O 1
ATOM 794 N N . TYR A 1 99 ? 6.018 4.585 -9.677 1.00 84.00 99 TYR A N 1
ATOM 795 C CA . TYR A 1 99 ? 7.037 5.620 -9.811 1.00 84.00 99 TYR A CA 1
ATOM 796 C C . TYR A 1 99 ? 8.331 5.093 -10.447 1.00 84.00 99 TYR A C 1
ATOM 798 O O . TYR A 1 99 ? 8.899 5.764 -11.302 1.00 84.00 99 TYR A O 1
ATOM 806 N N . THR A 1 100 ? 8.784 3.881 -10.099 1.00 84.62 100 THR A N 1
ATOM 807 C CA . THR A 1 100 ? 9.975 3.297 -10.739 1.00 84.62 100 THR A CA 1
ATOM 808 C C . THR A 1 100 ? 9.770 3.017 -12.225 1.00 84.62 100 THR A C 1
ATOM 810 O O . THR A 1 100 ? 10.707 3.173 -12.995 1.00 84.62 100 THR A O 1
ATOM 813 N N . TRP A 1 101 ? 8.555 2.644 -12.638 1.00 87.12 101 TRP A N 1
ATOM 814 C CA . TRP A 1 101 ? 8.234 2.440 -14.053 1.00 87.12 101 TRP A CA 1
ATOM 815 C C . TRP A 1 101 ? 7.970 3.744 -14.797 1.00 87.12 101 TRP A C 1
ATOM 817 O O . TRP A 1 101 ? 8.278 3.826 -15.973 1.00 87.12 101 TRP A O 1
ATOM 827 N N . PHE A 1 102 ? 7.458 4.778 -14.132 1.00 83.62 102 PHE A N 1
ATOM 828 C CA . PHE A 1 102 ? 7.333 6.109 -14.728 1.00 83.62 102 PHE A CA 1
ATOM 829 C C . PHE A 1 102 ? 8.688 6.685 -15.161 1.00 83.62 102 PHE A C 1
ATOM 831 O O . PHE A 1 102 ? 8.780 7.337 -16.194 1.00 83.62 102 PHE A O 1
ATOM 838 N N . LEU A 1 103 ? 9.746 6.418 -14.394 1.00 80.69 103 LEU A N 1
ATOM 839 C CA . LEU A 1 103 ? 11.103 6.843 -14.746 1.00 80.69 103 LEU A CA 1
ATOM 840 C C . LEU A 1 103 ? 11.748 5.988 -15.849 1.00 80.69 103 LEU A C 1
ATOM 842 O O . LEU A 1 103 ? 12.780 6.382 -16.388 1.00 80.69 103 LEU A O 1
ATOM 846 N N . GLU A 1 104 ? 11.169 4.832 -16.170 1.00 81.56 104 GLU A N 1
ATOM 847 C CA . GLU A 1 104 ? 11.728 3.872 -17.114 1.00 81.56 104 GLU A CA 1
ATOM 848 C C . GLU A 1 104 ? 11.014 3.975 -18.471 1.00 81.56 104 GLU A C 1
ATOM 850 O O . GLU A 1 104 ? 9.788 3.865 -18.521 1.00 81.56 104 G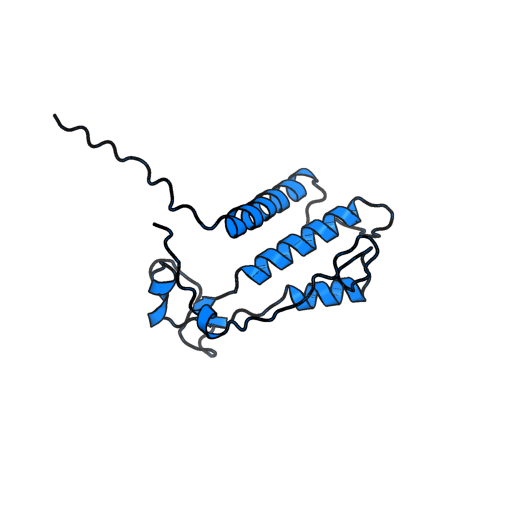LU A O 1
ATOM 855 N N . PRO A 1 105 ? 11.734 4.091 -19.604 1.00 72.25 105 PRO A N 1
ATOM 856 C CA . PRO A 1 105 ? 11.105 4.189 -20.925 1.00 72.25 105 PRO A CA 1
ATOM 857 C C . PRO A 1 105 ? 10.158 3.026 -21.264 1.00 72.25 105 PRO A C 1
ATOM 859 O O . PRO A 1 105 ? 9.194 3.208 -22.002 1.00 72.25 105 PRO A O 1
ATOM 862 N N . ALA A 1 106 ? 10.410 1.834 -20.715 1.00 70.88 106 ALA A N 1
ATOM 863 C CA . ALA A 1 106 ? 9.569 0.651 -20.899 1.00 70.88 106 ALA A CA 1
ATOM 864 C C . ALA A 1 106 ? 8.282 0.644 -20.047 1.00 70.88 106 ALA A C 1
ATOM 866 O O . ALA A 1 106 ? 7.469 -0.268 -20.188 1.00 70.88 106 ALA A O 1
ATOM 867 N N . GLY A 1 107 ? 8.113 1.600 -19.130 1.00 69.19 107 GLY A N 1
ATOM 868 C CA . GLY A 1 107 ? 6.984 1.651 -18.207 1.00 69.19 107 GLY A CA 1
ATOM 869 C C . GLY A 1 107 ? 5.728 2.332 -18.747 1.00 69.19 107 GLY A C 1
ATOM 870 O O . GLY A 1 107 ? 4.704 2.233 -18.090 1.00 69.19 107 GLY A O 1
ATOM 871 N N . ASP A 1 108 ? 5.779 3.007 -19.899 1.00 70.06 108 ASP A N 1
ATOM 872 C CA . ASP A 1 108 ? 4.622 3.597 -20.612 1.00 70.06 108 ASP A CA 1
ATOM 873 C C . ASP A 1 108 ? 3.632 4.412 -19.739 1.00 70.06 108 ASP A C 1
ATOM 875 O O . ASP A 1 108 ? 2.444 4.540 -20.038 1.00 70.06 108 ASP A O 1
ATOM 879 N N . TYR A 1 109 ? 4.100 4.975 -18.620 1.00 75.75 109 TYR A N 1
ATOM 880 C CA . TYR A 1 109 ? 3.297 5.878 -17.802 1.00 75.75 109 TYR A CA 1
ATOM 881 C C . TYR A 1 109 ? 3.399 7.289 -18.371 1.00 75.75 109 TYR A C 1
ATOM 883 O O . TYR A 1 109 ? 4.423 7.952 -18.234 1.00 75.75 109 TYR A O 1
ATOM 891 N N . GLU A 1 110 ? 2.303 7.776 -18.947 1.00 68.25 110 GLU A N 1
ATOM 892 C CA . GLU A 1 110 ? 2.222 9.141 -19.481 1.00 68.25 110 GLU A CA 1
ATOM 893 C C . GLU A 1 110 ? 2.374 10.211 -18.383 1.00 68.25 110 GLU A C 1
ATOM 895 O O . GLU A 1 110 ? 2.827 11.325 -18.641 1.00 68.25 110 GLU A O 1
ATOM 900 N N . LYS A 1 111 ? 1.990 9.885 -17.140 1.00 67.62 111 LYS A N 1
ATOM 901 C CA . LYS A 1 111 ? 1.998 10.801 -15.991 1.00 67.62 111 LYS A CA 1
ATOM 902 C C . LYS A 1 111 ? 2.484 10.100 -14.724 1.00 67.62 111 LYS A C 1
ATOM 904 O O . LYS A 1 111 ? 2.256 8.896 -14.574 1.00 67.62 111 LYS A O 1
ATOM 909 N N . PRO A 1 112 ? 3.100 10.839 -13.784 1.00 68.44 112 PRO A N 1
ATOM 910 C CA . PRO A 1 112 ? 3.463 10.278 -12.494 1.00 68.44 112 PRO A CA 1
ATOM 911 C C . PRO A 1 112 ? 2.211 9.813 -11.725 1.00 68.44 112 PRO A C 1
ATOM 913 O O . PRO A 1 112 ? 1.115 10.336 -11.938 1.00 68.44 112 PRO A O 1
ATOM 916 N N . PRO A 1 113 ? 2.352 8.860 -10.784 1.00 66.00 113 PRO A N 1
ATOM 917 C CA . PRO A 1 113 ? 1.235 8.345 -9.985 1.00 66.00 113 PRO A CA 1
ATOM 918 C C . PRO A 1 113 ? 0.578 9.391 -9.058 1.00 66.00 113 PRO A C 1
ATOM 920 O O . PRO A 1 113 ? -0.440 9.090 -8.433 1.00 66.00 113 PRO A O 1
ATOM 923 N N . PHE A 1 114 ? 1.117 10.614 -8.977 1.00 67.69 114 PHE A N 1
ATOM 924 C CA . PHE A 1 114 ? 0.514 11.756 -8.288 1.00 67.69 114 PHE A CA 1
ATOM 925 C C . PHE A 1 114 ? 0.282 12.938 -9.232 1.00 67.69 114 PHE A C 1
ATOM 927 O O . PHE A 1 114 ? 0.961 13.103 -10.240 1.00 67.69 114 PHE A O 1
ATOM 934 N N . ASN A 1 115 ? -0.620 13.833 -8.822 1.00 60.59 115 ASN A N 1
ATOM 935 C CA . ASN A 1 115 ? -0.952 15.085 -9.512 1.00 60.59 115 ASN A CA 1
ATOM 936 C C . ASN A 1 115 ? 0.153 16.161 -9.442 1.00 60.59 115 ASN A C 1
ATOM 938 O O . ASN A 1 115 ? -0.148 17.349 -9.540 1.00 60.59 115 ASN A O 1
ATOM 942 N N . SER A 1 116 ? 1.417 15.781 -9.252 1.00 56.00 116 SER A N 1
ATOM 943 C CA . SER A 1 116 ? 2.535 16.711 -9.329 1.00 56.00 116 SER A CA 1
ATOM 944 C C . SER A 1 116 ? 3.495 16.266 -10.426 1.00 56.00 116 SER A C 1
ATOM 946 O O . SER A 1 116 ? 4.227 15.287 -10.278 1.00 56.00 116 SER A O 1
ATOM 948 N N . GLU A 1 117 ? 3.539 17.038 -11.512 1.00 63.88 117 GLU A N 1
ATOM 949 C CA . GLU A 1 117 ? 4.680 17.039 -12.442 1.00 63.88 117 GLU A CA 1
ATOM 950 C C . GLU A 1 117 ? 5.994 17.388 -11.706 1.00 63.88 117 GLU A C 1
ATOM 952 O O . GLU A 1 117 ? 7.086 17.123 -12.197 1.00 63.88 117 GLU A O 1
ATOM 957 N N . ASP A 1 118 ? 5.888 17.926 -10.484 1.00 74.62 118 ASP A N 1
ATOM 958 C CA . ASP A 1 118 ? 6.992 18.145 -9.561 1.00 74.62 118 ASP A CA 1
ATOM 959 C C . ASP A 1 118 ? 7.541 16.832 -8.965 1.00 74.62 118 ASP A C 1
ATOM 961 O O . ASP A 1 118 ? 6.896 16.132 -8.173 1.00 74.62 118 ASP A O 1
ATOM 965 N N . LEU A 1 119 ? 8.790 16.531 -9.321 1.00 72.81 119 LEU A N 1
ATOM 966 C CA . LEU A 1 119 ? 9.570 15.410 -8.796 1.00 72.81 119 LEU A CA 1
ATOM 967 C C . LEU A 1 119 ? 9.815 15.522 -7.281 1.00 72.81 119 LEU A C 1
ATOM 969 O O . LEU A 1 119 ? 9.886 14.495 -6.602 1.00 72.81 119 LEU A O 1
ATOM 973 N N . VAL A 1 120 ? 9.909 16.741 -6.733 1.00 77.56 120 VAL A N 1
ATOM 974 C CA . VAL A 1 120 ? 10.086 16.963 -5.289 1.00 77.56 120 VAL A CA 1
ATOM 975 C C . VAL A 1 120 ? 8.821 16.549 -4.541 1.00 77.56 120 VAL A C 1
ATOM 977 O O . VAL A 1 120 ? 8.900 15.756 -3.601 1.00 77.56 120 VAL A O 1
ATOM 980 N N . GLY A 1 121 ? 7.649 16.996 -4.997 1.00 74.19 121 GLY A N 1
ATOM 981 C CA . GLY A 1 121 ? 6.346 16.569 -4.489 1.00 74.19 121 GLY A CA 1
ATOM 982 C C . GLY A 1 121 ? 6.172 15.050 -4.495 1.00 74.19 121 GLY A C 1
ATOM 983 O O . GLY A 1 121 ? 5.776 14.473 -3.477 1.00 74.19 121 GLY A O 1
ATOM 984 N N . ASN A 1 122 ? 6.553 14.384 -5.588 1.00 73.81 122 ASN A N 1
ATOM 985 C CA . ASN A 1 122 ? 6.520 12.921 -5.680 1.00 73.81 122 ASN A CA 1
ATOM 986 C C . ASN A 1 122 ? 7.414 12.255 -4.625 1.00 73.81 122 ASN A C 1
ATOM 988 O O . ASN A 1 122 ? 6.992 11.316 -3.944 1.00 73.81 122 ASN A O 1
ATOM 992 N N . ARG A 1 123 ? 8.636 12.767 -4.434 1.00 76.94 123 ARG A N 1
ATOM 993 C CA . ARG A 1 123 ? 9.573 12.229 -3.444 1.00 76.94 123 ARG A CA 1
ATOM 994 C C . ARG A 1 123 ? 9.079 12.425 -2.010 1.00 76.94 123 ARG A C 1
ATOM 996 O O . ARG A 1 123 ? 9.105 11.471 -1.231 1.00 76.94 123 ARG A O 1
ATOM 1003 N N . MET A 1 124 ? 8.545 13.605 -1.691 1.00 78.75 124 MET A N 1
ATOM 1004 C CA . MET A 1 124 ? 7.955 13.899 -0.379 1.00 78.75 124 MET A CA 1
ATOM 1005 C C . MET A 1 124 ? 6.786 12.969 -0.027 1.00 78.75 124 MET A C 1
ATOM 1007 O O . MET A 1 124 ? 6.578 12.673 1.146 1.00 78.75 124 MET A O 1
ATOM 1011 N N . HIS A 1 125 ? 6.034 12.471 -1.014 1.00 76.38 125 HIS A N 1
ATOM 1012 C CA . HIS A 1 125 ? 4.956 11.506 -0.775 1.00 76.38 125 HIS A CA 1
ATOM 1013 C C . HIS A 1 125 ? 5.451 10.068 -0.561 1.00 76.38 125 HIS A C 1
ATOM 1015 O O . HIS A 1 125 ? 4.759 9.282 0.095 1.00 76.38 125 HIS A O 1
ATOM 1021 N N . ILE A 1 126 ? 6.611 9.705 -1.117 1.00 79.50 126 ILE A N 1
ATOM 1022 C CA . ILE A 1 126 ? 7.177 8.351 -1.042 1.00 79.50 126 ILE A CA 1
ATOM 1023 C C . ILE A 1 126 ? 7.989 8.150 0.245 1.00 79.50 126 ILE A C 1
ATOM 1025 O O . ILE A 1 126 ? 7.863 7.101 0.878 1.00 79.50 126 ILE A O 1
ATOM 1029 N N . ASP A 1 127 ? 8.780 9.136 0.672 1.00 83.38 127 ASP A N 1
ATOM 1030 C CA . ASP A 1 127 ? 9.725 8.961 1.787 1.00 83.38 127 ASP A CA 1
ATOM 1031 C C . ASP A 1 127 ? 9.058 8.594 3.130 1.00 83.38 127 ASP A C 1
ATOM 1033 O O . ASP A 1 127 ? 9.437 7.574 3.717 1.00 83.38 127 ASP A O 1
ATOM 1037 N N . PRO A 1 128 ? 7.991 9.278 3.593 1.00 84.06 128 PRO A N 1
ATOM 1038 C CA . PRO A 1 128 ? 7.277 8.877 4.810 1.00 84.06 128 PRO A CA 1
ATOM 1039 C C . PRO A 1 128 ? 6.660 7.473 4.730 1.00 84.06 128 PRO A C 1
ATOM 1041 O O . PRO A 1 128 ? 6.411 6.823 5.750 1.00 84.06 128 PRO A O 1
ATOM 1044 N N . ARG A 1 129 ? 6.395 6.977 3.516 1.00 82.19 129 ARG A N 1
ATOM 1045 C CA . ARG A 1 129 ? 5.822 5.645 3.298 1.00 82.19 129 ARG A CA 1
ATOM 1046 C C . ARG A 1 129 ? 6.874 4.548 3.424 1.00 82.19 129 ARG A C 1
ATOM 1048 O O . ARG A 1 129 ? 6.574 3.506 4.007 1.00 82.19 129 ARG A O 1
ATOM 1055 N N . ILE A 1 130 ? 8.088 4.798 2.934 1.00 83.56 130 ILE A N 1
ATOM 1056 C CA . ILE A 1 130 ? 9.250 3.931 3.168 1.00 83.56 130 ILE A CA 1
ATOM 1057 C C . ILE A 1 130 ? 9.530 3.856 4.673 1.00 83.56 130 ILE A C 1
ATOM 1059 O O . ILE A 1 130 ? 9.632 2.759 5.222 1.00 83.56 130 ILE A O 1
ATOM 1063 N N . GLU A 1 131 ? 9.539 5.004 5.352 1.00 85.62 131 GLU A N 1
ATOM 1064 C CA . GLU A 1 131 ? 9.756 5.068 6.800 1.00 85.62 131 GLU A CA 1
ATOM 1065 C C . GLU A 1 131 ? 8.670 4.310 7.578 1.00 85.62 131 GLU A C 1
ATOM 1067 O O . GLU A 1 131 ? 8.953 3.532 8.487 1.00 85.62 131 GLU A O 1
ATOM 1072 N N . THR A 1 132 ? 7.406 4.434 7.165 1.00 81.69 132 THR A N 1
ATOM 1073 C CA . THR A 1 132 ? 6.303 3.687 7.786 1.00 81.69 132 THR A CA 1
ATOM 1074 C C . THR A 1 132 ? 6.516 2.174 7.709 1.00 81.69 132 THR A C 1
ATOM 1076 O O . THR A 1 132 ? 6.211 1.472 8.678 1.00 81.69 132 THR A O 1
ATOM 1079 N N . LEU A 1 133 ? 7.011 1.648 6.584 1.00 81.19 133 LEU A N 1
ATOM 1080 C CA . LEU A 1 133 ? 7.325 0.222 6.439 1.00 81.19 133 LEU A CA 1
ATOM 1081 C C . LEU A 1 133 ? 8.493 -0.189 7.342 1.00 81.19 133 LEU A C 1
ATOM 1083 O O . LEU A 1 133 ? 8.409 -1.223 8.006 1.00 81.19 133 LEU A O 1
ATOM 1087 N N . HIS A 1 134 ? 9.539 0.638 7.418 1.00 80.44 134 HIS A N 1
ATOM 1088 C CA . HIS A 1 134 ? 10.699 0.402 8.279 1.00 80.44 134 HIS A CA 1
ATOM 1089 C C . HIS A 1 134 ? 10.323 0.345 9.765 1.00 80.44 134 HIS A C 1
ATOM 1091 O O . HIS A 1 134 ? 10.617 -0.651 10.431 1.00 80.44 134 HIS A O 1
ATOM 1097 N N . ILE A 1 135 ? 9.588 1.343 10.263 1.00 81.25 135 ILE A N 1
ATOM 1098 C CA . ILE A 1 135 ? 9.111 1.381 11.655 1.00 81.25 135 ILE A CA 1
ATOM 1099 C C . ILE A 1 135 ? 8.183 0.195 11.942 1.00 81.25 135 ILE A C 1
ATOM 1101 O O . ILE A 1 135 ? 8.295 -0.451 12.983 1.00 81.25 135 ILE A O 1
ATOM 1105 N N . SER A 1 136 ? 7.281 -0.137 11.009 1.00 73.88 136 SER A N 1
ATOM 1106 C CA . SER A 1 136 ? 6.332 -1.246 11.203 1.00 73.88 136 SER A CA 1
ATOM 1107 C C . SER A 1 136 ? 7.031 -2.603 11.335 1.00 73.88 136 SER A C 1
ATOM 1109 O O . SER A 1 136 ? 6.491 -3.493 11.984 1.00 73.88 136 SER A O 1
ATOM 1111 N N . HIS A 1 137 ? 8.228 -2.760 10.765 1.00 67.50 137 HIS A N 1
ATOM 1112 C CA . HIS A 1 137 ? 9.033 -3.971 10.908 1.00 67.50 137 HIS A CA 1
ATOM 1113 C C . HIS A 1 137 ? 9.835 -4.019 12.220 1.00 67.50 137 HIS A C 1
ATOM 1115 O O . HIS A 1 137 ? 10.093 -5.104 12.737 1.00 67.50 137 HIS A O 1
ATOM 1121 N N . ARG A 1 138 ? 10.215 -2.865 12.791 1.00 60.44 138 ARG A N 1
ATOM 1122 C CA . ARG A 1 138 ? 10.937 -2.808 14.078 1.00 60.44 138 ARG A CA 1
ATOM 1123 C C . ARG A 1 138 ? 10.037 -2.975 15.307 1.00 60.44 138 ARG A C 1
ATOM 1125 O O . ARG A 1 138 ? 10.548 -3.262 16.387 1.00 60.44 138 ARG A O 1
ATOM 1132 N N . GLY A 1 139 ? 8.720 -2.857 15.136 1.00 52.84 139 GLY A N 1
ATOM 1133 C CA . GLY A 1 139 ? 7.801 -2.626 16.250 1.00 52.84 139 GLY A CA 1
ATOM 1134 C C . GLY A 1 139 ? 7.895 -1.168 16.711 1.00 52.84 139 GLY A C 1
ATOM 1135 O O . GLY A 1 139 ? 8.933 -0.525 16.566 1.00 52.84 139 GLY A O 1
ATOM 1136 N N . GLN A 1 140 ? 6.797 -0.608 17.220 1.00 45.78 140 GLN A N 1
ATOM 1137 C CA . GLN A 1 140 ? 6.829 0.727 17.820 1.00 45.78 140 GLN A CA 1
ATOM 1138 C C . GLN A 1 140 ? 7.723 0.696 19.067 1.00 45.78 140 GLN A C 1
ATOM 1140 O O . GLN A 1 140 ? 7.411 0.002 20.032 1.00 45.78 140 GLN A O 1
ATOM 1145 N N . GLU A 1 141 ? 8.816 1.456 19.057 1.00 42.09 141 GLU A N 1
ATOM 1146 C CA . GLU A 1 141 ? 9.469 1.869 20.300 1.00 42.09 141 GLU A CA 1
ATOM 1147 C C . GLU A 1 141 ? 8.499 2.812 21.035 1.00 42.09 141 GLU A C 1
ATOM 1149 O O . GLU A 1 141 ? 7.945 3.721 20.398 1.00 42.09 141 GLU A O 1
ATOM 1154 N N . PRO A 1 142 ? 8.237 2.612 22.339 1.00 38.47 142 PRO A N 1
ATOM 1155 C CA . PRO A 1 142 ? 7.424 3.543 23.105 1.00 38.47 142 PRO A CA 1
ATOM 1156 C C . PRO A 1 142 ? 8.057 4.935 23.032 1.00 38.47 142 PRO A C 1
ATOM 1158 O O . PRO A 1 142 ? 9.270 5.100 23.176 1.00 38.47 142 PRO A O 1
ATOM 1161 N N . GLY A 1 143 ? 7.219 5.925 22.726 1.00 41.00 143 GLY A N 1
ATOM 1162 C CA . GLY A 1 143 ? 7.646 7.273 22.391 1.00 41.00 143 GLY A CA 1
ATOM 1163 C C . GLY A 1 143 ? 8.572 7.884 23.439 1.00 41.00 143 GLY A C 1
ATOM 1164 O O . GLY A 1 143 ? 8.369 7.741 24.644 1.00 41.00 143 GLY A O 1
ATOM 1165 N N . SER A 1 144 ? 9.559 8.631 22.947 1.00 40.16 144 SER A N 1
ATOM 1166 C CA . SER A 1 144 ? 10.241 9.668 23.711 1.00 40.16 144 SER A CA 1
ATOM 1167 C C . SER A 1 144 ? 9.184 10.657 24.216 1.00 40.16 144 SER A C 1
ATOM 1169 O O . SER A 1 144 ? 8.766 11.578 23.519 1.00 40.16 144 SER A O 1
ATOM 1171 N N . SER A 1 145 ? 8.684 10.411 25.426 1.00 35.91 145 SER A N 1
ATOM 1172 C CA . SER A 1 145 ? 8.012 11.421 26.226 1.00 35.91 145 SER A CA 1
ATOM 1173 C C . SER A 1 145 ? 9.051 12.496 26.513 1.00 35.91 145 SER A C 1
ATOM 1175 O O . SER A 1 145 ? 10.111 12.215 27.074 1.00 35.91 145 SER A O 1
ATOM 1177 N N . ALA A 1 146 ? 8.749 13.718 26.079 1.00 34.75 146 ALA A N 1
ATOM 1178 C CA . ALA A 1 146 ? 9.486 14.909 26.452 1.00 34.75 146 ALA A CA 1
ATOM 1179 C C . ALA A 1 146 ? 9.704 14.906 27.970 1.00 34.75 146 ALA A C 1
ATOM 1181 O O . ALA A 1 146 ? 8.744 14.862 28.746 1.00 34.75 146 ALA A O 1
ATOM 1182 N N . ALA A 1 147 ? 10.974 14.913 28.373 1.00 31.28 147 ALA A N 1
ATOM 1183 C CA . ALA A 1 147 ? 11.378 15.066 29.755 1.00 31.28 147 ALA A CA 1
ATOM 1184 C C . ALA A 1 147 ? 10.778 16.373 30.286 1.00 31.28 147 ALA A C 1
ATOM 1186 O O . ALA A 1 147 ? 11.171 17.466 29.888 1.00 31.28 147 ALA A O 1
ATOM 1187 N N . THR A 1 148 ? 9.785 16.256 31.164 1.00 34.28 148 THR A N 1
ATOM 1188 C CA . THR A 1 148 ? 9.376 17.370 32.011 1.00 34.28 148 THR A CA 1
ATOM 1189 C C . THR A 1 148 ? 10.439 17.485 33.094 1.00 34.28 148 THR A C 1
ATOM 1191 O O . THR A 1 148 ? 10.464 16.684 34.029 1.00 34.28 148 THR A O 1
ATOM 1194 N N . GLU A 1 149 ? 11.350 18.444 32.944 1.00 32.62 149 GLU A N 1
ATOM 1195 C CA . GLU A 1 149 ? 12.245 18.860 34.019 1.00 32.62 149 GLU A CA 1
ATOM 1196 C C . GLU A 1 149 ? 11.394 19.376 35.186 1.00 32.62 149 GLU A C 1
ATOM 1198 O O . GLU A 1 149 ? 10.880 20.494 35.184 1.00 32.62 149 GLU A O 1
ATOM 1203 N N . ARG A 1 150 ? 11.226 18.540 36.213 1.00 36.56 150 ARG A N 1
ATOM 1204 C CA . ARG A 1 150 ? 10.945 19.024 37.563 1.00 36.56 150 ARG A CA 1
ATOM 1205 C C . ARG A 1 150 ? 12.249 19.598 38.109 1.00 36.56 150 ARG A C 1
ATOM 1207 O O . ARG A 1 150 ? 13.093 18.848 38.590 1.00 36.56 150 ARG A O 1
ATOM 1214 N N . SER A 1 151 ? 12.390 20.918 38.051 1.00 39.09 151 SER A N 1
ATOM 1215 C CA . SER A 1 151 ? 13.259 21.627 38.987 1.00 39.09 151 SER A CA 1
ATOM 1216 C C . SER A 1 151 ? 12.576 21.635 40.356 1.00 39.09 151 SER A C 1
ATOM 1218 O O . SER A 1 151 ? 11.460 22.139 40.502 1.00 39.09 151 SER A O 1
ATOM 1220 N N . SER A 1 152 ? 13.235 21.021 41.334 1.00 42.12 152 SER A N 1
ATOM 1221 C CA . SER A 1 152 ? 12.963 21.198 42.756 1.00 42.12 152 SER A CA 1
ATOM 1222 C C . SER A 1 152 ? 14.021 22.138 43.329 1.00 42.12 152 SER A C 1
ATOM 1224 O O . SER A 1 152 ? 15.211 21.866 43.159 1.00 42.12 152 SER A O 1
ATOM 1226 N N . SER A 1 153 ? 13.556 23.102 44.133 1.00 39.06 153 SER A N 1
ATOM 1227 C CA . SER A 1 153 ? 14.272 24.108 44.954 1.00 39.06 153 SER A CA 1
ATOM 1228 C C . SER A 1 153 ? 14.337 25.508 44.356 1.00 39.06 153 SER A C 1
ATOM 1230 O O . SER A 1 153 ? 14.955 25.684 43.287 1.00 39.06 153 SER A O 1
#

pLDDT: mean 78.61, std 16.89, range [31.28, 96.12]

Foldseek 3Di:
DAPDLDDPCPVVDDDDDDDDPPDPPDDDLCDDADDPSSVVVLCVQQPDAWDFDDQVCQVSVVDHPVVVADADDVVRHGGGTDDDCVSVLSVLVSLVVLQVLVVPPRNPDPDRPDPDPDPVVSVVSNVVSVVVVVCVVVHDDPDDDPDPDDDDD

Secondary structure (DSSP, 8-state):
-------GGGGG-----------TT---TTSSS--HHHHHHHHHHH-PPPEEE-GGGGGGGT--GGG-PPBPPTTT-SSEEE--HHHHHHHHHHHHHHHHHHTSGGG--SS-SSS-S-HHHHHHHHHHHHHHHHHHHH-PPPP----------